Protein AF-A0A5E4KND5-F1 (afdb_monomer)

Mean predicted aligned error: 12.64 Å

Structure (mmCIF, N/CA/C/O backbone):
data_AF-A0A5E4KND5-F1
#
_entry.id   AF-A0A5E4KND5-F1
#
loop_
_atom_site.group_PDB
_atom_site.id
_atom_site.type_symbol
_atom_site.label_atom_id
_atom_site.label_alt_id
_atom_site.label_comp_id
_atom_site.label_asym_id
_atom_site.label_entity_id
_atom_site.label_seq_id
_atom_site.pdbx_PDB_ins_code
_atom_site.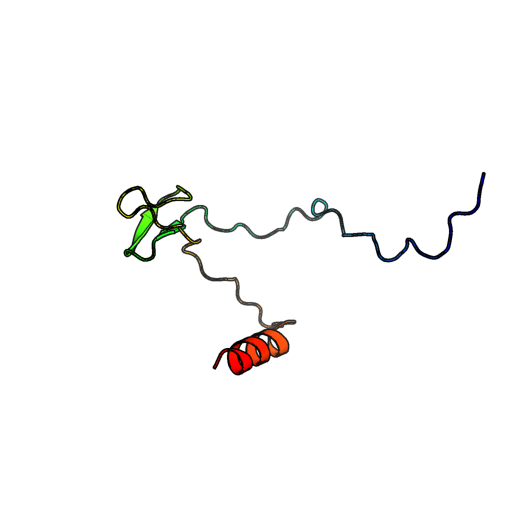Cartn_x
_atom_site.Cartn_y
_atom_site.Cartn_z
_atom_site.occupancy
_atom_site.B_iso_or_equiv
_atom_site.auth_seq_id
_atom_site.auth_comp_id
_atom_site.auth_asym_id
_atom_site.auth_atom_id
_atom_site.pdbx_PDB_model_num
ATOM 1 N N . MET A 1 1 ? 42.633 16.689 12.517 1.00 46.75 1 MET A N 1
ATOM 2 C CA . MET A 1 1 ? 42.132 16.413 11.154 1.00 46.75 1 MET A CA 1
ATOM 3 C C . MET A 1 1 ? 42.659 15.047 10.742 1.00 46.75 1 MET A C 1
ATOM 5 O O . MET A 1 1 ? 43.819 14.951 10.374 1.00 46.75 1 MET A O 1
ATOM 9 N N . GLY A 1 2 ? 41.875 13.986 10.941 1.00 49.28 2 GLY A N 1
ATOM 10 C CA . GLY A 1 2 ? 42.239 12.631 10.508 1.00 49.28 2 GLY A CA 1
ATOM 11 C C . GLY A 1 2 ? 41.553 12.299 9.177 1.00 49.28 2 GLY A C 1
ATOM 12 O O . GLY A 1 2 ? 40.445 12.795 8.959 1.00 49.28 2 GLY A O 1
ATOM 13 N N . PRO A 1 3 ? 42.173 11.513 8.281 1.00 60.09 3 PRO A N 1
ATOM 14 C CA . PRO A 1 3 ? 41.553 11.140 7.016 1.00 60.09 3 PRO A CA 1
ATOM 15 C C . PRO A 1 3 ? 40.470 10.086 7.272 1.00 60.09 3 PRO A C 1
ATOM 17 O O . PRO A 1 3 ? 40.736 9.044 7.866 1.00 60.09 3 PRO A O 1
ATOM 20 N N . VAL A 1 4 ? 39.238 10.360 6.844 1.00 56.00 4 VAL A N 1
ATOM 21 C CA . VAL A 1 4 ? 38.162 9.361 6.864 1.00 56.00 4 VAL A CA 1
ATOM 22 C C . VAL A 1 4 ? 38.491 8.241 5.875 1.00 56.00 4 VAL A C 1
ATOM 24 O O . VAL A 1 4 ? 38.849 8.489 4.724 1.00 56.00 4 VAL A O 1
ATOM 27 N N . SER A 1 5 ? 38.423 7.001 6.356 1.00 48.72 5 SER A N 1
ATOM 28 C CA . SER A 1 5 ? 38.689 5.781 5.599 1.00 48.72 5 SER A CA 1
ATOM 29 C C . SER A 1 5 ? 37.694 5.592 4.450 1.00 48.72 5 SER A C 1
ATOM 31 O O . SER A 1 5 ? 36.500 5.830 4.592 1.00 48.72 5 SER A O 1
ATOM 33 N N . SER A 1 6 ? 38.200 5.096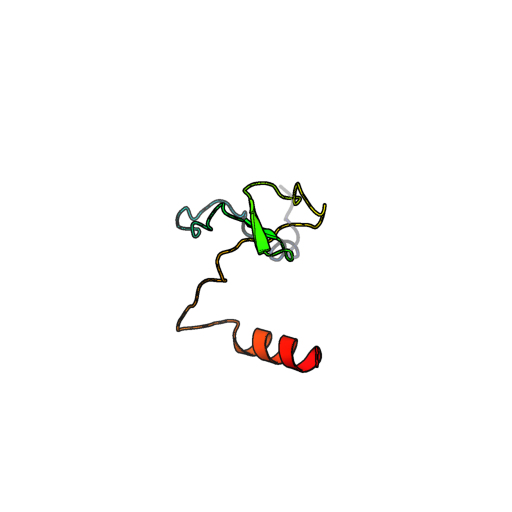 3.319 1.00 54.62 6 SER A N 1
ATOM 34 C CA . SER A 1 6 ? 37.528 4.909 2.017 1.00 54.62 6 SER A CA 1
ATOM 35 C C . SER A 1 6 ? 36.285 3.985 1.999 1.00 54.62 6 SER A C 1
ATOM 37 O O . SER A 1 6 ? 35.739 3.687 0.940 1.00 54.62 6 SER A O 1
ATOM 39 N N . THR A 1 7 ? 35.803 3.496 3.143 1.00 53.19 7 THR A N 1
ATOM 40 C CA . THR A 1 7 ? 34.732 2.483 3.211 1.00 53.19 7 THR A CA 1
ATOM 41 C C . THR A 1 7 ? 33.325 3.029 3.471 1.00 53.19 7 THR A C 1
ATOM 43 O O . THR A 1 7 ? 32.369 2.263 3.394 1.00 53.19 7 THR A O 1
ATOM 46 N N . ASP A 1 8 ? 33.146 4.336 3.679 1.00 46.53 8 ASP A N 1
ATOM 47 C CA . ASP A 1 8 ? 31.851 4.894 4.119 1.00 46.53 8 ASP A CA 1
ATOM 48 C C . ASP A 1 8 ? 30.998 5.534 3.006 1.00 46.53 8 ASP A C 1
ATOM 50 O O . ASP A 1 8 ? 30.040 6.261 3.268 1.00 46.53 8 ASP A O 1
ATOM 54 N N . ILE A 1 9 ? 31.288 5.252 1.732 1.00 49.91 9 ILE A N 1
ATOM 55 C CA . ILE A 1 9 ? 30.502 5.797 0.606 1.00 49.91 9 ILE A CA 1
ATOM 56 C C . ILE A 1 9 ? 29.249 4.942 0.303 1.00 49.91 9 ILE A C 1
ATOM 58 O O . ILE A 1 9 ? 28.331 5.417 -0.366 1.00 49.91 9 ILE A O 1
ATOM 62 N N . LEU A 1 10 ? 29.123 3.727 0.864 1.00 52.84 10 LEU A N 1
ATOM 63 C CA . LEU A 1 10 ? 27.968 2.834 0.638 1.00 52.84 10 LE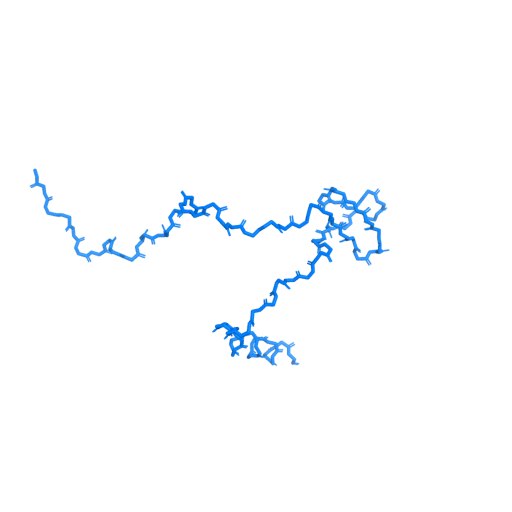U A CA 1
ATOM 64 C C . LEU A 1 10 ? 26.930 2.775 1.778 1.00 52.84 10 LEU A C 1
ATOM 66 O O . LEU A 1 10 ? 26.001 1.969 1.718 1.00 52.84 10 LEU A O 1
ATOM 70 N N . THR A 1 11 ? 27.037 3.628 2.798 1.00 53.22 11 THR A N 1
ATOM 71 C CA . THR A 1 11 ? 26.040 3.755 3.884 1.00 53.22 11 THR A CA 1
ATOM 72 C C . THR A 1 11 ? 25.298 5.086 3.870 1.00 53.22 11 THR A C 1
ATOM 74 O O . THR A 1 11 ? 24.581 5.402 4.817 1.00 53.22 11 THR A O 1
ATOM 77 N N . LYS A 1 12 ? 25.332 5.831 2.761 1.00 45.56 12 LYS A N 1
ATOM 78 C CA . LYS A 1 12 ? 24.28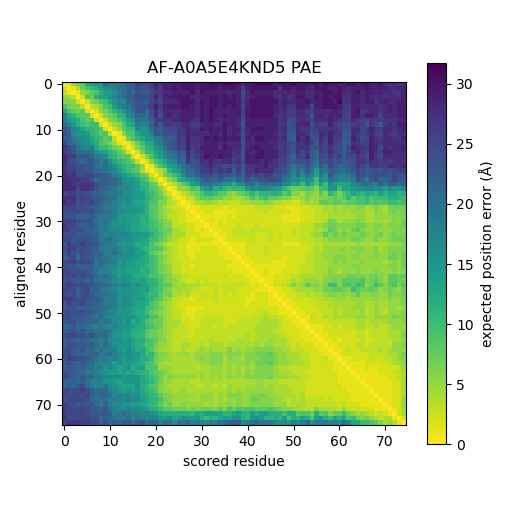9 6.827 2.497 1.00 45.56 12 LYS A CA 1
ATOM 79 C C . LYS A 1 12 ? 23.017 6.088 2.082 1.00 45.56 12 LYS A C 1
ATOM 81 O O . LYS A 1 12 ? 22.685 6.002 0.903 1.00 45.56 12 LYS A O 1
ATOM 86 N N . LYS A 1 13 ? 22.284 5.538 3.061 1.00 43.59 13 LYS A N 1
ATOM 87 C CA . LYS A 1 13 ? 20.825 5.444 2.911 1.00 43.59 13 LYS A CA 1
ATOM 88 C C . LYS A 1 13 ? 20.401 6.865 2.548 1.00 43.59 13 LYS A C 1
ATOM 90 O O . LYS A 1 13 ? 20.689 7.749 3.349 1.00 43.59 13 LYS A O 1
ATOM 95 N N . PRO A 1 14 ? 19.816 7.125 1.370 1.00 45.12 14 PRO A N 1
ATOM 96 C CA . PRO A 1 14 ? 19.260 8.441 1.134 1.00 45.12 14 PRO A CA 1
ATOM 97 C C . PRO A 1 14 ? 18.250 8.679 2.255 1.00 45.12 14 PRO A C 1
ATOM 99 O O . PRO A 1 14 ? 17.300 7.899 2.413 1.00 45.12 14 PRO A O 1
ATOM 102 N N . ASP A 1 15 ? 18.528 9.683 3.086 1.00 46.41 15 ASP A N 1
ATOM 103 C CA . ASP A 1 15 ? 17.586 10.157 4.080 1.00 46.41 15 ASP A CA 1
ATOM 104 C C . ASP A 1 15 ? 16.283 10.438 3.341 1.00 46.41 15 ASP A C 1
ATOM 106 O O . ASP A 1 15 ? 16.237 11.129 2.324 1.00 46.41 15 ASP A O 1
ATOM 110 N N . LYS A 1 16 ? 15.219 9.774 3.790 1.00 48.81 16 LYS A N 1
ATOM 111 C CA . LYS A 1 16 ? 13.926 9.669 3.098 1.00 48.81 16 LYS A CA 1
ATOM 112 C C . LYS A 1 16 ? 13.130 10.984 3.100 1.00 48.81 16 LYS A C 1
ATOM 114 O O . LYS A 1 16 ? 11.903 10.946 3.105 1.00 48.81 16 LYS A O 1
ATOM 119 N N . LEU A 1 17 ? 13.791 12.133 3.154 1.00 57.75 17 LEU A N 1
ATOM 120 C CA . LEU A 1 17 ? 13.185 13.425 3.455 1.00 57.75 17 LEU A CA 1
ATOM 121 C C . LEU A 1 17 ? 13.823 14.549 2.639 1.00 57.75 17 LEU A C 1
ATOM 123 O O . LEU A 1 17 ? 14.244 15.540 3.201 1.00 57.75 17 LEU A O 1
ATOM 127 N N . GLU A 1 18 ? 13.869 14.417 1.315 1.00 50.31 18 GLU A N 1
ATOM 128 C CA . GLU A 1 18 ? 14.182 15.547 0.425 1.00 50.31 18 GLU A CA 1
ATOM 129 C C . GLU A 1 18 ? 13.613 15.286 -0.981 1.00 50.31 18 GLU A C 1
ATOM 131 O O . GLU A 1 18 ? 14.325 15.246 -1.971 1.00 50.31 18 GLU A O 1
ATOM 136 N N . ASN A 1 19 ? 12.309 14.997 -1.061 1.00 57.09 19 ASN A N 1
ATOM 137 C CA . ASN A 1 19 ? 11.499 15.124 -2.282 1.00 57.09 19 ASN A CA 1
ATOM 138 C C . ASN A 1 19 ? 10.010 15.125 -1.881 1.00 57.09 19 ASN A C 1
ATOM 140 O O . ASN A 1 19 ? 9.461 14.063 -1.594 1.00 57.09 19 ASN A O 1
ATOM 144 N N . PRO A 1 20 ? 9.331 16.281 -1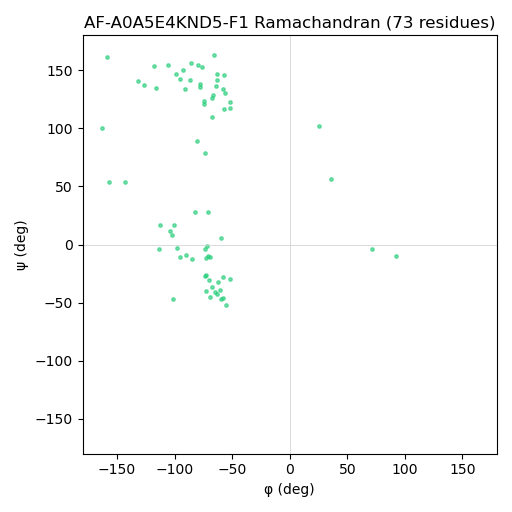.811 1.00 50.00 20 PRO A N 1
ATOM 145 C CA . PRO A 1 20 ? 7.940 16.360 -1.353 1.00 50.00 20 PRO A CA 1
ATOM 146 C C . PRO A 1 20 ? 6.901 15.826 -2.358 1.00 50.00 20 PRO A C 1
ATOM 148 O O . PRO A 1 20 ? 5.733 15.703 -2.003 1.00 50.00 20 PRO A O 1
ATOM 151 N N . GLU A 1 21 ? 7.292 15.414 -3.569 1.00 47.44 21 GLU A N 1
ATOM 152 C CA 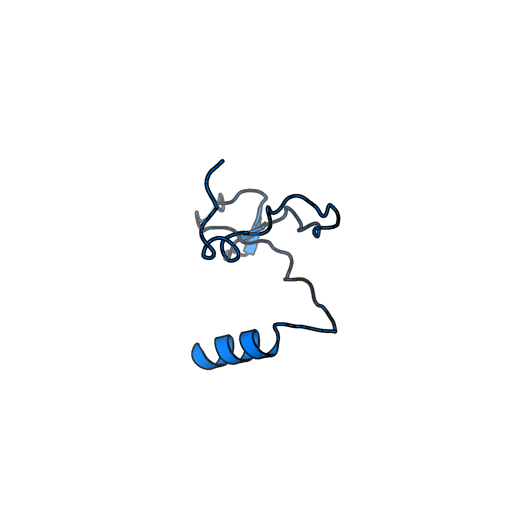. GLU A 1 21 ? 6.400 14.734 -4.529 1.00 47.44 21 GLU A CA 1
ATOM 153 C C . GLU A 1 21 ? 6.251 13.219 -4.265 1.00 47.44 21 GLU A C 1
ATOM 155 O O . GLU A 1 21 ? 5.999 12.412 -5.162 1.00 47.44 21 GLU A O 1
ATOM 160 N N . ILE A 1 22 ? 6.409 12.784 -3.013 1.00 55.47 22 ILE A N 1
ATOM 161 C CA . ILE A 1 22 ? 6.216 11.385 -2.622 1.00 55.47 22 ILE A CA 1
ATOM 162 C C . ILE A 1 22 ? 4.715 11.117 -2.448 1.00 55.47 22 ILE A C 1
ATOM 164 O O . ILE A 1 22 ? 4.134 11.260 -1.377 1.00 55.47 22 ILE A O 1
ATOM 168 N N . PHE A 1 23 ? 4.102 10.730 -3.567 1.00 63.06 23 PHE A N 1
ATOM 169 C CA . PHE A 1 23 ? 2.947 9.840 -3.718 1.00 63.06 23 PHE A CA 1
ATOM 170 C C . PHE A 1 23 ? 1.978 9.735 -2.520 1.00 63.06 23 PHE A C 1
ATOM 172 O O . PHE A 1 23 ? 2.172 8.946 -1.594 1.00 63.06 23 PHE A O 1
ATOM 179 N N . MET A 1 24 ? 0.839 10.427 -2.612 1.00 66.50 24 MET A N 1
ATOM 180 C CA . MET A 1 24 ? -0.278 10.289 -1.672 1.00 66.50 24 MET A CA 1
ATOM 181 C C . MET A 1 24 ? -0.932 8.894 -1.791 1.00 66.50 24 MET A C 1
ATOM 183 O O . MET A 1 24 ? -1.602 8.574 -2.779 1.00 66.50 24 MET A O 1
ATOM 187 N N . VAL A 1 25 ? -0.759 8.046 -0.773 1.00 76.75 25 VAL A N 1
ATOM 188 C CA . VAL A 1 25 ? -1.484 6.770 -0.626 1.00 76.75 25 VAL A CA 1
ATOM 189 C C . VAL A 1 25 ? -2.761 7.013 0.180 1.00 76.75 25 VAL A C 1
ATOM 191 O O . VAL A 1 25 ? -2.733 7.681 1.211 1.00 76.75 25 VAL A O 1
ATOM 194 N N . SER A 1 26 ? -3.897 6.471 -0.272 1.00 83.12 26 SER A N 1
ATOM 195 C CA . SER A 1 26 ? -5.174 6.617 0.435 1.00 83.12 26 SER A CA 1
ATOM 196 C C . SER A 1 26 ? -5.083 6.081 1.869 1.00 83.12 26 SER A C 1
ATOM 198 O O . SER A 1 26 ? -4.660 4.941 2.069 1.00 83.12 26 SER A O 1
ATOM 200 N N . LYS A 1 27 ? -5.583 6.833 2.858 1.00 88.75 27 LYS A N 1
ATOM 201 C CA . LYS A 1 27 ? -5.640 6.384 4.267 1.00 88.75 27 LYS A CA 1
ATOM 202 C C . LYS A 1 27 ? -6.646 5.247 4.514 1.00 88.75 27 LYS A C 1
ATOM 204 O O . LYS A 1 27 ? -6.643 4.644 5.582 1.00 88.75 27 LYS A O 1
ATOM 209 N N . ILE A 1 28 ? -7.501 4.946 3.536 1.00 94.56 28 ILE A N 1
ATOM 210 C CA . ILE A 1 28 ? -8.530 3.909 3.630 1.00 94.56 28 ILE A CA 1
ATOM 211 C C . ILE A 1 28 ? -7.890 2.516 3.532 1.00 94.56 28 ILE A C 1
ATOM 213 O O . ILE A 1 28 ? -7.270 2.160 2.523 1.00 94.56 28 ILE A O 1
ATOM 217 N N . LYS A 1 29 ? -8.079 1.704 4.576 1.00 94.81 29 LYS A N 1
ATOM 218 C CA . LYS A 1 29 ? -7.640 0.308 4.643 1.00 94.81 29 LYS A CA 1
ATOM 219 C C . LYS A 1 29 ? -8.837 -0.639 4.485 1.00 94.81 29 LYS A C 1
ATOM 221 O O . LYS A 1 29 ? -9.983 -0.297 4.784 1.00 94.81 29 LYS A O 1
ATOM 226 N N . ARG A 1 30 ? -8.569 -1.848 4.003 1.00 95.00 30 ARG A N 1
ATOM 227 C CA . ARG A 1 30 ? -9.530 -2.937 3.837 1.00 95.00 30 ARG A CA 1
ATOM 228 C C . ARG A 1 30 ? -9.012 -4.190 4.531 1.00 95.00 30 ARG A C 1
ATOM 230 O O . ARG A 1 30 ? -7.831 -4.531 4.462 1.00 95.00 30 ARG A O 1
ATOM 237 N N . CYS A 1 31 ? -9.919 -4.857 5.222 1.00 96.06 31 CYS A N 1
ATOM 238 C CA . CYS A 1 31 ? -9.686 -6.140 5.858 1.00 96.06 31 CYS A CA 1
ATOM 239 C C . CYS A 1 31 ? -9.913 -7.302 4.872 1.00 96.06 31 CYS A C 1
ATOM 241 O O . CYS A 1 31 ? -10.704 -7.168 3.936 1.00 96.06 31 CYS A O 1
ATOM 243 N N . SER A 1 32 ? -9.295 -8.464 5.112 1.00 94.31 32 SER A N 1
ATOM 244 C CA . SER A 1 32 ? -9.590 -9.709 4.380 1.00 94.31 32 SER A CA 1
ATOM 245 C C . SER A 1 32 ? -11.060 -10.130 4.495 1.00 94.31 32 SER A C 1
ATOM 247 O O . SER A 1 32 ? -11.596 -10.692 3.549 1.00 94.31 32 SER A O 1
ATOM 249 N N . CYS A 1 33 ? -11.745 -9.773 5.589 1.00 93.94 33 CYS A N 1
ATOM 250 C CA . CYS A 1 33 ? -13.187 -9.994 5.749 1.00 93.94 33 CYS A CA 1
ATOM 251 C C . CYS A 1 33 ? -14.071 -9.073 4.882 1.00 93.94 33 CYS A C 1
ATOM 253 O O . CYS A 1 33 ? -15.293 -9.144 4.951 1.00 93.94 33 CYS A O 1
ATOM 255 N N . GLY A 1 34 ? -13.479 -8.159 4.105 1.00 92.56 34 GLY A N 1
ATOM 256 C CA . GLY A 1 34 ? -14.193 -7.252 3.205 1.00 92.56 34 GLY A CA 1
ATOM 257 C C . GLY A 1 34 ? -14.558 -5.891 3.802 1.00 92.56 34 GLY A C 1
ATOM 258 O O . GLY A 1 34 ? -14.926 -4.992 3.050 1.00 92.56 34 GLY A O 1
ATOM 259 N N . ARG A 1 35 ? -14.404 -5.691 5.118 1.00 95.06 35 ARG A N 1
ATOM 260 C CA . ARG A 1 35 ? -14.750 -4.425 5.784 1.00 95.06 35 ARG A CA 1
ATOM 261 C C . ARG A 1 35 ? -13.691 -3.342 5.567 1.00 95.06 35 ARG A C 1
ATOM 263 O O . ARG A 1 35 ? -12.490 -3.598 5.681 1.00 95.06 35 ARG A O 1
ATOM 270 N N . TYR A 1 36 ? -14.154 -2.122 5.322 1.00 95.62 36 TYR A N 1
ATOM 271 C CA . TYR A 1 36 ? -13.322 -0.926 5.245 1.00 95.62 36 TYR A CA 1
ATOM 272 C C . TYR A 1 36 ? -13.119 -0.299 6.626 1.00 95.62 36 TYR A C 1
ATOM 274 O O . TYR A 1 36 ? -14.027 -0.289 7.458 1.00 95.62 36 TYR A O 1
ATOM 282 N N . THR A 1 37 ? -11.915 0.205 6.887 1.00 95.25 37 THR A N 1
ATOM 283 C CA . THR A 1 37 ? -11.571 0.875 8.145 1.00 95.25 37 THR A CA 1
ATOM 284 C C . THR A 1 37 ? -10.352 1.782 7.974 1.00 95.25 37 THR A C 1
ATOM 286 O O . THR A 1 37 ? -9.580 1.638 7.031 1.00 95.25 37 THR A O 1
ATOM 289 N N . LEU A 1 38 ? -10.169 2.722 8.899 1.00 94.88 38 LEU A N 1
ATOM 290 C CA . LEU A 1 38 ? -8.949 3.528 9.017 1.00 94.88 38 LEU A CA 1
ATOM 291 C C . LEU A 1 38 ? -7.966 2.942 10.042 1.00 94.88 38 LEU A C 1
ATOM 293 O O . LEU A 1 38 ? -6.821 3.377 10.125 1.00 94.88 38 LEU A O 1
ATOM 297 N N . ARG A 1 39 ? -8.405 1.950 10.826 1.00 94.56 39 ARG A N 1
ATOM 298 C CA . ARG A 1 39 ? -7.583 1.293 11.847 1.00 94.56 39 ARG A CA 1
ATOM 299 C C . ARG A 1 39 ? -6.650 0.267 11.217 1.00 94.56 39 ARG A C 1
ATOM 301 O O . ARG A 1 39 ? -6.945 -0.301 10.167 1.00 94.56 39 ARG A O 1
ATOM 308 N N . GLU A 1 40 ? -5.541 -0.010 11.891 1.00 94.19 40 GLU A N 1
ATOM 309 C CA . GLU A 1 40 ? -4.578 -1.042 11.472 1.00 94.19 40 GLU A CA 1
ATOM 310 C C . GLU A 1 40 ? -5.094 -2.462 11.709 1.00 94.19 40 GLU A C 1
ATOM 312 O O . GLU A 1 40 ? -4.736 -3.393 10.993 1.00 94.19 40 GLU A O 1
ATOM 317 N N . ILE A 1 41 ? -5.977 -2.612 12.693 1.00 96.25 41 ILE A N 1
ATOM 318 C CA . ILE A 1 41 ? -6.589 -3.877 13.079 1.00 96.25 41 ILE A CA 1
ATOM 319 C C . ILE A 1 41 ? -8.090 -3.773 12.829 1.00 96.25 41 ILE A C 1
ATOM 321 O O . ILE A 1 41 ? -8.727 -2.767 13.162 1.00 96.25 41 ILE A O 1
ATOM 325 N N . CYS A 1 42 ? -8.667 -4.806 12.217 1.00 95.69 42 CYS A N 1
ATOM 326 C CA . CYS A 1 42 ? -10.100 -4.856 11.974 1.00 95.69 42 CYS A CA 1
ATOM 327 C C . CYS A 1 42 ? -10.865 -4.970 13.305 1.00 95.69 42 CYS A C 1
ATOM 329 O O . CYS A 1 42 ? -10.638 -5.929 14.038 1.00 95.69 42 CYS A O 1
ATOM 331 N N . PRO A 1 43 ? -11.831 -4.080 13.597 1.00 94.38 43 PRO A N 1
ATOM 332 C CA . PRO A 1 43 ? -12.581 -4.123 14.854 1.00 94.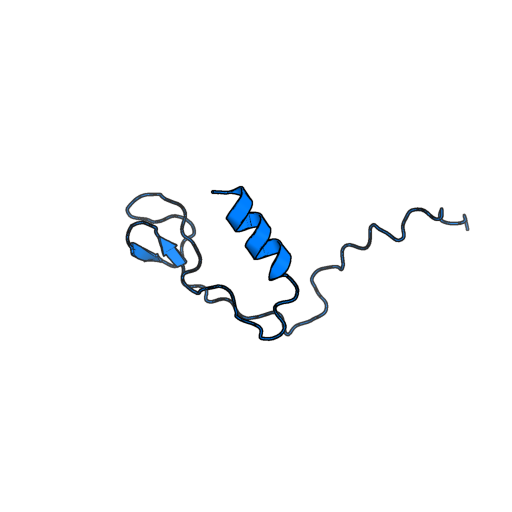38 43 PRO A CA 1
ATOM 333 C C . PRO A 1 43 ? -13.566 -5.299 14.958 1.00 94.38 43 PRO A C 1
ATOM 335 O O . PRO A 1 43 ? -14.130 -5.506 16.021 1.00 94.38 43 PRO A O 1
ATOM 338 N N . VAL A 1 44 ? -13.810 -6.032 13.865 1.00 94.56 44 VAL A N 1
ATOM 339 C CA . VAL A 1 44 ? -14.791 -7.133 13.828 1.00 94.56 44 VAL A CA 1
ATOM 340 C C . VAL A 1 44 ? -14.117 -8.498 13.927 1.00 94.56 44 VAL A C 1
ATOM 342 O O . VAL A 1 44 ? -14.557 -9.342 14.690 1.00 94.56 44 VAL A O 1
ATOM 345 N N . CYS A 1 45 ? -13.051 -8.725 13.156 1.00 94.38 45 CYS A N 1
ATOM 346 C CA . CYS A 1 45 ? -12.384 -10.032 13.090 1.00 94.38 45 CYS A CA 1
ATOM 347 C C . CYS A 1 45 ? -10.963 -10.036 13.670 1.00 94.38 45 CYS A C 1
ATOM 349 O O . CYS A 1 45 ? -10.315 -11.075 13.667 1.00 94.38 45 CYS A O 1
ATOM 351 N N . GLY A 1 46 ? -10.437 -8.886 14.104 1.00 94.56 46 GLY A N 1
ATOM 352 C CA . GLY A 1 46 ? -9.099 -8.787 14.695 1.00 94.56 46 GLY A CA 1
ATOM 353 C C . GLY A 1 46 ? -7.925 -8.953 13.721 1.00 94.56 46 GLY A C 1
ATOM 354 O O . GLY A 1 46 ? -6.782 -8.784 14.129 1.00 94.56 46 GLY A O 1
ATOM 355 N N . SER A 1 47 ? -8.151 -9.241 12.434 1.00 95.31 47 SER A N 1
ATOM 356 C CA . SER A 1 47 ? -7.047 -9.380 11.473 1.00 95.31 47 SER A CA 1
ATOM 357 C C . SER A 1 47 ? -6.463 -8.030 11.039 1.00 95.31 47 SER A C 1
ATOM 359 O O . SER A 1 47 ? -7.174 -7.018 10.991 1.00 95.31 47 SER A O 1
ATOM 361 N N . ALA A 1 48 ? -5.185 -8.031 10.653 1.00 95.62 48 ALA A N 1
ATOM 362 C CA . ALA A 1 48 ? -4.486 -6.852 10.150 1.00 95.62 48 ALA A CA 1
ATOM 363 C C . ALA A 1 48 ? -5.085 -6.341 8.828 1.00 95.62 48 ALA A C 1
ATOM 365 O O . ALA A 1 48 ? -5.379 -7.110 7.906 1.00 95.62 48 ALA A O 1
ATOM 366 N N . THR A 1 49 ? -5.251 -5.025 8.723 1.00 95.12 49 THR A N 1
ATOM 367 C CA . THR A 1 49 ? -5.829 -4.360 7.553 1.00 95.12 49 THR A CA 1
ATOM 368 C C . THR A 1 49 ? -4.730 -3.944 6.576 1.00 95.12 49 THR A C 1
ATOM 370 O O . THR A 1 49 ? -3.593 -3.662 6.954 1.00 95.12 49 THR A O 1
ATOM 373 N N . LYS A 1 50 ? -5.059 -3.911 5.283 1.00 94.06 50 LYS A N 1
ATOM 374 C CA . LYS A 1 50 ? -4.138 -3.514 4.207 1.00 94.06 50 LYS A CA 1
ATOM 375 C C . LYS A 1 50 ? -4.675 -2.280 3.502 1.00 94.06 50 LYS A C 1
ATOM 377 O O . LYS A 1 50 ? -5.882 -2.065 3.495 1.00 94.06 50 LYS A O 1
ATOM 382 N N . TYR A 1 51 ? -3.812 -1.471 2.895 1.00 93.50 51 TYR A N 1
ATOM 383 C CA . TYR A 1 51 ? -4.282 -0.358 2.068 1.00 93.50 51 TYR A CA 1
ATOM 384 C C . TYR A 1 51 ? -5.215 -0.872 0.974 1.00 93.50 51 TYR A C 1
ATOM 386 O O . TYR A 1 51 ? -4.898 -1.846 0.292 1.00 93.50 51 TYR A O 1
ATOM 394 N N . SER A 1 52 ? -6.385 -0.243 0.839 1.00 93.38 52 SER A N 1
ATOM 395 C CA . SER A 1 52 ? -7.367 -0.701 -0.145 1.00 93.38 52 SER A CA 1
ATOM 396 C C . SER A 1 52 ? -6.953 -0.364 -1.573 1.00 93.38 52 SER A C 1
ATOM 398 O O . SER A 1 52 ? -7.409 -1.010 -2.512 1.00 93.38 52 SER A O 1
ATOM 400 N N . GLN A 1 53 ? -6.155 0.683 -1.743 1.00 90.38 53 GLN A N 1
ATOM 401 C CA . GLN A 1 53 ? -5.723 1.137 -3.048 1.00 90.38 53 GLN A CA 1
ATOM 402 C C . GLN A 1 53 ? -4.590 0.242 -3.573 1.00 90.38 53 GLN A C 1
ATOM 404 O O . GLN A 1 53 ? -3.654 -0.050 -2.822 1.00 90.38 53 GLN A O 1
ATOM 409 N N . PRO A 1 54 ? -4.625 -0.169 -4.853 1.00 89.81 54 PRO A N 1
ATOM 410 C CA . PRO A 1 54 ? -3.526 -0.916 -5.446 1.00 89.81 54 PRO A CA 1
ATOM 411 C C . PRO A 1 54 ? -2.252 -0.065 -5.534 1.00 89.81 54 PRO A C 1
ATOM 413 O O . PRO A 1 54 ? -2.287 1.171 -5.480 1.00 89.81 54 PRO A O 1
ATOM 416 N N . ALA A 1 55 ? -1.117 -0.741 -5.720 1.00 89.25 55 ALA A N 1
ATOM 417 C CA . ALA A 1 55 ? 0.130 -0.074 -6.068 1.00 89.25 55 ALA A CA 1
ATOM 418 C C . ALA A 1 55 ? -0.046 0.747 -7.359 1.00 89.25 55 ALA A C 1
ATOM 420 O O . ALA A 1 55 ? -0.803 0.365 -8.254 1.00 89.25 55 ALA A O 1
ATOM 421 N N . ARG A 1 56 ? 0.646 1.886 -7.450 1.00 87.25 56 ARG A N 1
ATOM 422 C CA . ARG A 1 56 ? 0.648 2.720 -8.657 1.00 87.25 56 ARG A CA 1
ATOM 423 C C . ARG A 1 56 ? 1.252 1.953 -9.835 1.00 87.25 56 ARG A C 1
ATOM 425 O O . ARG A 1 56 ? 2.172 1.155 -9.660 1.00 87.25 56 ARG A O 1
ATOM 432 N N . PHE A 1 57 ? 0.730 2.230 -11.023 1.00 90.38 57 PHE A N 1
ATOM 433 C CA . PHE A 1 57 ? 1.271 1.734 -12.281 1.00 90.38 57 PHE A CA 1
ATOM 434 C C . PHE A 1 57 ? 2.212 2.786 -12.888 1.00 90.38 57 PHE A C 1
ATOM 436 O O . PHE A 1 57 ? 1.939 3.978 -12.784 1.00 90.38 57 PHE A O 1
ATOM 443 N N . SER A 1 58 ? 3.311 2.344 -13.498 1.00 88.81 58 SER A N 1
ATOM 444 C CA . SER A 1 58 ? 4.244 3.167 -14.281 1.00 88.81 58 SER A CA 1
ATOM 445 C C . SER A 1 58 ? 4.503 2.435 -15.592 1.00 88.81 58 SER A C 1
ATOM 447 O O . SER A 1 58 ? 4.612 1.207 -15.590 1.00 88.81 58 SER A O 1
ATOM 449 N N . LEU A 1 59 ? 4.579 3.184 -16.693 1.00 93.31 59 LEU A N 1
ATOM 450 C CA . LEU A 1 59 ? 4.840 2.629 -18.023 1.00 93.31 59 LEU A CA 1
ATOM 451 C C . LEU A 1 59 ? 6.260 2.063 -18.119 1.00 93.31 59 LEU A C 1
ATOM 453 O O . LEU A 1 59 ? 6.469 1.018 -18.727 1.00 93.31 59 LEU A O 1
ATOM 457 N N . GLU A 1 60 ? 7.219 2.721 -17.470 1.00 94.94 60 GLU A N 1
ATOM 458 C CA . GLU A 1 60 ? 8.622 2.315 -17.453 1.00 94.94 60 GLU A CA 1
ATOM 459 C C . GLU A 1 60 ? 8.847 1.032 -16.642 1.00 94.94 60 GLU A C 1
ATOM 461 O O . GLU A 1 60 ? 9.783 0.291 -16.926 1.00 94.94 60 GLU A O 1
ATOM 466 N N . ASP A 1 61 ? 8.030 0.785 -15.607 1.00 92.44 61 ASP A N 1
ATOM 467 C CA . ASP A 1 61 ? 8.059 -0.399 -14.732 1.00 92.44 61 ASP A CA 1
ATOM 468 C C . ASP A 1 61 ? 9.476 -0.945 -14.452 1.00 92.44 61 ASP A C 1
ATOM 470 O O . ASP A 1 61 ? 9.785 -2.118 -14.688 1.00 92.44 61 ASP A O 1
ATOM 474 N N . ARG A 1 62 ? 10.361 -0.088 -13.919 1.00 93.25 62 ARG A N 1
ATOM 475 C CA . ARG A 1 62 ? 11.798 -0.389 -13.732 1.00 93.25 62 ARG A CA 1
ATOM 476 C C . ARG A 1 62 ? 12.079 -1.706 -12.993 1.00 93.25 62 ARG A C 1
ATOM 478 O O . ARG A 1 62 ? 13.090 -2.357 -13.242 1.00 93.25 62 ARG A O 1
ATOM 485 N N . TYR A 1 63 ? 11.178 -2.128 -12.103 1.00 94.31 63 TYR A N 1
ATOM 486 C CA . TYR A 1 63 ? 11.308 -3.357 -11.309 1.00 94.31 63 TYR A CA 1
ATOM 487 C C . TYR A 1 63 ? 10.428 -4.521 -11.804 1.00 94.31 63 TYR A C 1
ATOM 489 O O . TYR A 1 63 ? 10.298 -5.543 -11.122 1.00 94.31 63 TYR A O 1
ATOM 497 N N . GLY A 1 64 ? 9.832 -4.406 -12.993 1.00 95.25 64 GLY A N 1
ATOM 498 C 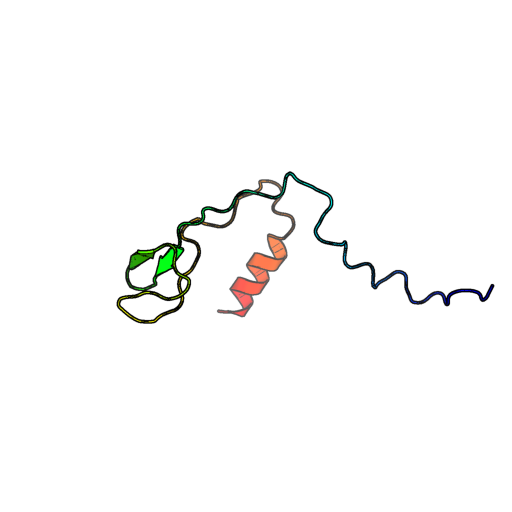CA . GLY A 1 64 ? 8.915 -5.392 -13.567 1.00 95.25 64 GLY A CA 1
ATOM 499 C C . GLY A 1 64 ? 9.516 -6.784 -13.720 1.00 95.25 64 GLY A C 1
ATOM 500 O O . GLY A 1 64 ? 8.901 -7.771 -13.307 1.00 95.25 64 GLY A O 1
ATOM 501 N N . LYS A 1 65 ? 10.747 -6.877 -14.246 1.00 95.56 65 LYS A N 1
ATOM 502 C CA . LYS A 1 65 ? 11.479 -8.148 -14.413 1.00 95.56 65 LYS A CA 1
ATOM 503 C C . LYS A 1 65 ? 11.590 -8.906 -13.086 1.00 95.56 65 LYS A C 1
ATOM 505 O O . LYS A 1 65 ? 11.182 -10.063 -13.001 1.00 95.56 65 LYS A O 1
ATOM 510 N N . TYR A 1 66 ? 12.065 -8.233 -12.040 1.00 95.94 66 TYR A N 1
ATOM 511 C CA . TYR A 1 66 ? 12.239 -8.821 -10.710 1.00 95.94 66 TYR A CA 1
ATOM 512 C C . TYR A 1 66 ? 10.903 -9.213 -10.078 1.00 95.94 66 TYR A C 1
ATOM 514 O O . TYR A 1 66 ? 10.782 -10.304 -9.522 1.00 95.94 66 TYR A O 1
ATOM 522 N N . ARG A 1 67 ? 9.865 -8.378 -10.230 1.00 94.69 67 ARG A N 1
ATOM 523 C CA . ARG A 1 67 ? 8.516 -8.689 -9.737 1.00 94.69 67 ARG A CA 1
ATOM 524 C C . ARG A 1 67 ? 7.949 -9.961 -10.374 1.00 94.69 67 ARG A C 1
ATOM 526 O O . ARG A 1 67 ? 7.304 -10.739 -9.676 1.00 94.69 67 ARG A O 1
ATOM 533 N N . ARG A 1 68 ? 8.184 -10.194 -11.673 1.00 95.50 68 ARG A N 1
ATOM 534 C CA . ARG A 1 68 ? 7.746 -11.419 -12.371 1.00 95.50 68 ARG A CA 1
ATOM 535 C C . ARG A 1 68 ? 8.516 -12.652 -11.904 1.00 95.50 68 ARG A C 1
ATOM 537 O O . ARG A 1 68 ? 7.887 -13.659 -11.601 1.00 95.50 68 ARG A O 1
ATOM 544 N N . ILE A 1 69 ? 9.840 -12.560 -11.777 1.00 96.88 69 ILE A N 1
ATOM 545 C CA . ILE A 1 69 ? 10.676 -13.660 -11.264 1.00 96.88 69 ILE A CA 1
ATOM 546 C C . ILE A 1 69 ? 10.246 -14.044 -9.842 1.00 96.88 69 ILE A C 1
ATOM 548 O O . ILE A 1 69 ? 9.996 -15.212 -9.569 1.00 96.88 69 ILE A O 1
ATOM 552 N N . ALA A 1 70 ? 10.056 -13.061 -8.958 1.00 95.31 70 ALA A N 1
ATOM 553 C CA . ALA A 1 70 ? 9.616 -13.304 -7.585 1.00 95.31 70 ALA A CA 1
ATOM 554 C C . ALA A 1 70 ? 8.227 -13.960 -7.499 1.00 95.31 70 ALA A C 1
ATOM 556 O O . ALA A 1 70 ? 7.970 -14.726 -6.575 1.00 95.31 70 ALA A O 1
ATOM 557 N N . ARG A 1 71 ? 7.322 -13.670 -8.446 1.00 92.56 71 ARG A N 1
ATOM 558 C CA . ARG A 1 71 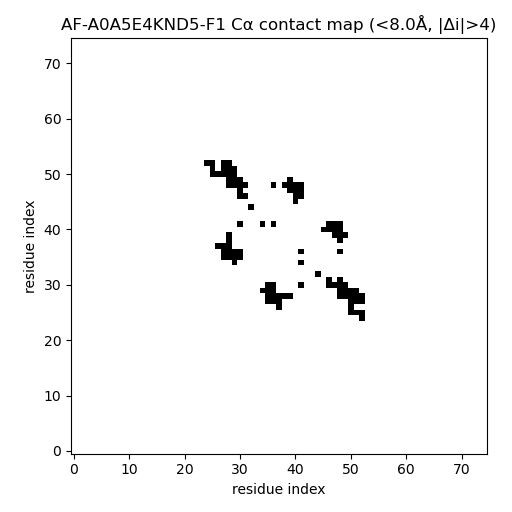? 6.027 -14.363 -8.547 1.00 92.56 71 ARG A CA 1
ATOM 559 C C . ARG A 1 71 ? 6.184 -15.792 -9.059 1.00 92.56 71 ARG A C 1
ATOM 561 O O . ARG A 1 71 ? 5.517 -16.669 -8.533 1.00 92.56 71 ARG A O 1
ATOM 568 N N . LYS A 1 72 ? 7.068 -16.020 -10.038 1.00 95.50 72 LYS A N 1
ATOM 569 C CA . LYS A 1 72 ? 7.351 -17.355 -10.583 1.00 95.50 72 LYS A CA 1
ATOM 570 C C . LYS A 1 72 ? 7.949 -18.286 -9.526 1.00 95.50 72 LYS A C 1
ATOM 572 O O . LYS A 1 72 ? 7.511 -19.414 -9.429 1.00 95.50 72 LYS A O 1
ATOM 577 N N . ASN A 1 73 ? 8.882 -17.796 -8.710 1.00 87.88 73 ASN A N 1
ATOM 578 C CA . ASN A 1 73 ? 9.530 -18.594 -7.660 1.00 87.88 73 ASN A CA 1
ATOM 579 C C . ASN A 1 73 ? 8.620 -18.899 -6.454 1.00 87.88 73 ASN A C 1
ATOM 581 O O . ASN A 1 73 ? 9.013 -19.660 -5.580 1.00 87.88 73 ASN A O 1
ATOM 585 N N . LYS A 1 74 ? 7.455 -18.245 -6.352 1.00 80.38 74 LYS A N 1
ATOM 586 C CA . LYS A 1 74 ? 6.446 -18.526 -5.317 1.00 80.38 74 LYS A CA 1
ATOM 587 C C . LYS A 1 74 ? 5.426 -19.586 -5.744 1.00 80.38 74 LYS A C 1
ATOM 589 O O . LYS A 1 74 ? 4.588 -19.939 -4.917 1.00 80.38 74 LYS A O 1
ATOM 594 N N . LEU A 1 75 ? 5.450 -19.982 -7.016 1.00 56.12 75 LEU A N 1
ATOM 595 C CA . LEU A 1 75 ? 4.631 -21.049 -7.583 1.00 56.12 75 LEU A CA 1
ATOM 596 C C . LEU A 1 75 ? 5.358 -22.382 -7.405 1.00 56.12 75 LEU A C 1
ATOM 598 O O . LEU A 1 75 ? 4.662 -23.359 -7.069 1.00 56.12 75 LEU A O 1
#

Nearest PDB structures (foldseek):
  3lwo-assembly1_B  TM=9.614E-01  e=1.889E-05  Pyrococcus furiosus
  3hjw-assembly1_B  TM=9.505E-01  e=3.041E-05  Pyrococcus furiosus
  2apo-assembly1_B  TM=8.497E-01  e=6.877E-05  Methanocaldococcus jannaschii
  2aus-assembly2_B  TM=9.605E-01  e=3.070E-04  Pyrococcus abyssi
  2aqc-assembly1_A  TM=6.074E-01  e=9.756E-04  Methanocaldococcus jannaschii

Solvent-accessible surface area (backbone atoms only — not comparable to full-atom values): 5206 Å² total; per-residue (Å²): 139,80,86,81,69,94,78,67,81,82,69,68,67,75,74,94,77,84,65,91,84,67,74,90,72,72,75,50,19,30,29,90,89,69,51,76,40,77,52,64,51,34,93,85,77,65,47,70,37,40,66,61,66,76,81,85,85,62,95,79,47,89,60,47,69,61,56,51,52,59,54,58,77,72,107

Foldseek 3Di:
DDDDDPPPPPPCPPPPPDDVPPDDQDCWWADPVGDIDSDQADPPPRDGTGRPDDDDDDPPPVCVVVVVVVVVVVD

Sequence (75 aa):
MGPVSSTDILTKKPDKLENPEIFMVSKIKRCSCGRYTLREICPVCGSATKYSQPARFSLEDRYGKYRRIARKNKL

Secondary structure (DSSP, 8-state):
-PPPPTTGGG--PPPS-S-TT-----S-EE-TTS-EESSSB-TTT-PBPEESSPPPP-SS-TTHHHHHHHHHTT-

Radius of gyration: 19.84 Å; Cα contacts (8 Å, |Δi|>4): 53; chains: 1; bounding box: 57×38×33 Å

pLDDT: mean 79.34, std 19.76, range [43.59, 96.88]